Protein AF-A0A925ZF57-F1 (afdb_monomer)

Secondary structure (DSSP, 8-state):
--SHHHHTS---HHHHHHHHHHHHTTTTTTS-HHHHHHHHHHHHTT--SHHHHHHHHHHHHHTT-HHHHTSGGGT-

Solvent-accessible surface area (backbone atoms only — not comparable to full-atom values): 4730 Å² total; per-residue (Å²): 137,83,67,74,70,64,77,72,64,70,88,39,78,70,49,46,53,52,48,53,52,55,58,44,61,81,37,66,91,78,55,51,70,69,57,50,53,53,50,51,51,36,61,75,66,66,46,80,48,72,67,43,54,51,51,53,49,52,49,29,62,75,70,62,37,56,75,62,71,75,32,69,79,80,77,114

Foldseek 3Di:
DPPVVLVPPDDDLVSVLVVLVVLCVVCVVPDDPVLVVVSVVCNVVVVCDVVNLVSSCVSCVVVVVVVVVPDCSNVD

Structure (mmCIF, N/CA/C/O backbone):
data_AF-A0A925ZF57-F1
#
_entry.id   AF-A0A925ZF57-F1
#
loop_
_atom_site.group_PDB
_atom_site.id
_atom_site.type_symbol
_atom_site.label_atom_id
_atom_site.label_alt_id
_atom_site.label_comp_id
_atom_site.label_asym_id
_atom_site.label_entity_id
_atom_site.label_seq_id
_at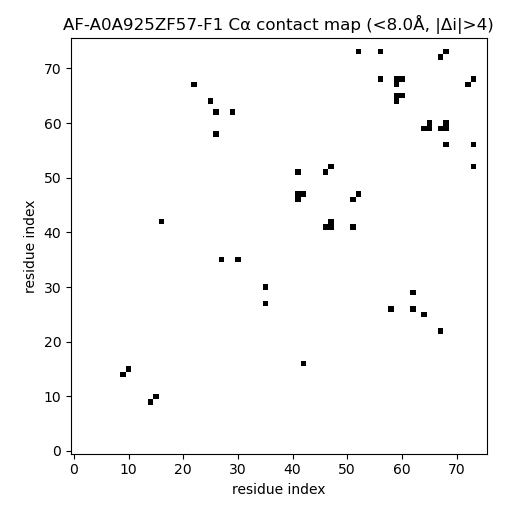om_site.pdbx_PDB_ins_code
_atom_site.Cartn_x
_atom_site.Cartn_y
_atom_site.Cartn_z
_atom_site.occupancy
_atom_site.B_iso_or_equiv
_atom_site.auth_seq_id
_atom_site.auth_comp_id
_atom_site.auth_asym_id
_atom_site.auth_atom_id
_atom_site.pdbx_PDB_model_num
ATOM 1 N N . LYS A 1 1 ? -1.205 -21.310 -16.045 1.00 38.41 1 LYS A N 1
ATOM 2 C CA . LYS A 1 1 ? -0.797 -20.566 -14.828 1.00 38.41 1 LYS A CA 1
ATOM 3 C C . LYS A 1 1 ? 0.079 -19.400 -15.283 1.00 38.41 1 LYS A C 1
ATOM 5 O O . LYS A 1 1 ? 1.166 -19.652 -15.770 1.00 38.41 1 LYS A O 1
ATOM 10 N N . PHE A 1 2 ? -0.442 -18.169 -15.268 1.00 40.59 2 PHE A N 1
ATOM 11 C CA . PHE A 1 2 ? 0.185 -16.969 -15.864 1.00 40.59 2 PHE A CA 1
ATOM 12 C C . PHE A 1 2 ? 0.676 -15.976 -14.798 1.00 40.59 2 PHE A C 1
ATOM 14 O O . PHE A 1 2 ? 0.635 -14.770 -14.998 1.00 40.59 2 PHE A O 1
ATOM 21 N N . ILE A 1 3 ? 1.087 -16.478 -13.636 1.00 45.72 3 ILE A N 1
ATOM 22 C CA . ILE A 1 3 ? 1.440 -15.627 -12.497 1.00 45.72 3 ILE A CA 1
ATOM 23 C C . ILE A 1 3 ? 2.949 -15.336 -12.494 1.00 45.72 3 ILE A C 1
ATOM 25 O O . ILE A 1 3 ? 3.366 -14.208 -12.251 1.00 45.72 3 ILE A O 1
ATOM 29 N N . ASP A 1 4 ? 3.763 -16.312 -12.899 1.00 45.16 4 ASP A N 1
ATOM 30 C CA . ASP A 1 4 ? 5.224 -16.225 -12.798 1.00 45.16 4 ASP A CA 1
ATOM 31 C C . ASP A 1 4 ? 5.869 -15.302 -13.848 1.00 45.16 4 ASP A C 1
ATOM 33 O O . ASP A 1 4 ? 6.948 -14.757 -13.629 1.00 45.16 4 ASP A O 1
ATOM 37 N N . LYS A 1 5 ? 5.200 -15.065 -14.987 1.00 41.12 5 LYS A N 1
ATOM 38 C CA . LYS A 1 5 ? 5.745 -14.233 -16.078 1.00 41.12 5 LYS A CA 1
ATOM 39 C C . LYS A 1 5 ? 5.727 -12.731 -15.784 1.00 41.12 5 LYS A C 1
ATOM 41 O O . LYS A 1 5 ? 6.517 -12.000 -16.373 1.00 41.12 5 LYS A O 1
ATOM 46 N N . THR A 1 6 ? 4.856 -12.267 -14.892 1.00 47.72 6 THR A N 1
ATOM 47 C CA . THR A 1 6 ? 4.684 -10.830 -14.620 1.00 47.72 6 THR A CA 1
ATOM 48 C C . THR A 1 6 ? 5.760 -10.294 -13.672 1.00 47.72 6 THR A C 1
ATOM 50 O O . THR A 1 6 ? 6.143 -9.135 -13.782 1.00 47.72 6 THR A O 1
ATOM 53 N N . LEU A 1 7 ? 6.304 -11.146 -12.794 1.00 49.25 7 LEU A N 1
ATOM 54 C CA . LEU A 1 7 ? 7.340 -10.782 -11.818 1.00 49.25 7 LEU A CA 1
ATOM 55 C C . LEU A 1 7 ? 8.717 -10.503 -12.445 1.00 49.25 7 LEU A C 1
ATOM 57 O O . LEU A 1 7 ? 9.502 -9.756 -11.871 1.00 49.25 7 LEU A O 1
ATOM 61 N N . MET A 1 8 ? 9.013 -11.066 -13.622 1.00 46.41 8 MET A N 1
ATOM 62 C CA . MET A 1 8 ? 10.321 -10.923 -14.280 1.00 46.41 8 MET A CA 1
ATOM 63 C C . MET A 1 8 ? 10.431 -9.718 -15.231 1.00 46.41 8 MET A C 1
ATOM 65 O O . MET A 1 8 ? 11.519 -9.433 -15.727 1.00 46.41 8 MET A O 1
ATOM 69 N N . LEU A 1 9 ? 9.343 -8.980 -15.479 1.00 44.88 9 LEU A N 1
ATOM 70 C CA . LEU A 1 9 ? 9.326 -7.812 -16.373 1.00 44.88 9 LEU A CA 1
ATOM 71 C C . LEU A 1 9 ? 9.719 -6.518 -15.632 1.00 44.88 9 LEU A C 1
ATOM 73 O O . LEU A 1 9 ? 8.944 -5.575 -15.493 1.00 44.88 9 LEU A O 1
ATOM 77 N N . THR A 1 10 ? 10.951 -6.515 -15.127 1.00 44.31 10 THR A N 1
ATOM 78 C CA . THR A 1 10 ? 11.894 -5.382 -15.190 1.00 44.31 10 THR A CA 1
ATOM 79 C C . THR A 1 10 ? 11.310 -3.953 -15.139 1.00 44.31 10 THR A C 1
ATOM 81 O O . THR A 1 10 ? 10.996 -3.321 -16.145 1.00 44.31 10 THR A O 1
ATOM 84 N N . LEU A 1 11 ? 11.218 -3.411 -13.919 1.00 50.91 11 LEU A N 1
ATOM 85 C CA . LEU A 1 11 ? 11.865 -2.159 -13.472 1.00 50.91 11 LEU A CA 1
ATOM 86 C C . LEU A 1 11 ? 12.014 -1.014 -14.509 1.00 50.91 11 LEU A C 1
ATOM 88 O O . LEU A 1 11 ? 13.119 -0.596 -14.838 1.00 50.91 11 LEU A O 1
ATOM 92 N N . SER A 1 12 ? 10.907 -0.440 -14.975 1.00 54.91 12 SER A N 1
ATOM 93 C CA . SER A 1 12 ? 10.858 0.952 -15.463 1.00 54.91 12 SER A CA 1
ATOM 94 C C . SER A 1 12 ? 9.961 1.760 -14.515 1.00 54.91 12 SER A C 1
ATOM 96 O O . SER A 1 12 ? 9.085 1.164 -13.889 1.00 54.91 12 SER A O 1
ATOM 98 N N . GLU A 1 13 ? 10.126 3.083 -14.367 1.00 55.62 13 GLU A N 1
ATOM 99 C CA . GLU A 1 13 ? 9.260 3.898 -13.473 1.00 55.62 13 GLU A CA 1
ATOM 100 C C . GLU A 1 13 ? 7.756 3.643 -13.719 1.00 55.62 13 GLU A C 1
ATOM 102 O O . GLU A 1 13 ? 6.963 3.566 -12.781 1.00 55.62 13 GLU A O 1
ATOM 107 N N . LYS A 1 14 ? 7.368 3.425 -14.985 1.00 58.75 14 LYS A N 1
ATOM 108 C CA . LYS A 1 14 ? 6.003 3.027 -15.370 1.00 58.75 14 LYS A CA 1
ATOM 109 C C . LYS A 1 14 ? 5.617 1.630 -14.870 1.00 58.75 14 LYS A C 1
ATOM 111 O O . LYS A 1 14 ? 4.484 1.435 -14.437 1.00 58.75 14 LYS A O 1
ATOM 116 N N . ASN A 1 15 ? 6.541 0.671 -14.894 1.00 67.81 15 ASN A N 1
ATOM 117 C CA . ASN A 1 15 ? 6.309 -0.677 -14.367 1.00 67.81 15 ASN A CA 1
ATOM 118 C C . ASN A 1 15 ? 6.197 -0.676 -12.835 1.00 67.81 15 ASN A C 1
ATOM 120 O O . ASN A 1 15 ? 5.409 -1.447 -12.288 1.00 67.81 15 ASN A O 1
ATOM 124 N N . PHE A 1 16 ? 6.906 0.221 -12.143 1.00 73.56 16 PHE A N 1
ATOM 125 C CA . PHE A 1 16 ? 6.786 0.380 -10.692 1.00 73.56 16 PHE A CA 1
ATOM 126 C C . PHE A 1 16 ? 5.432 0.930 -10.275 1.00 73.56 16 PHE A C 1
ATOM 128 O O . PHE A 1 16 ? 4.800 0.351 -9.397 1.00 73.56 16 PHE A O 1
ATOM 135 N N . LEU A 1 17 ? 4.962 1.999 -10.925 1.00 81.38 17 LEU A N 1
ATOM 136 C CA . LEU A 1 17 ? 3.649 2.575 -10.628 1.00 81.38 17 LEU A CA 1
ATOM 137 C C . LEU A 1 17 ? 2.542 1.530 -10.830 1.00 81.38 17 LEU A C 1
ATOM 139 O O . LEU A 1 17 ? 1.696 1.335 -9.961 1.00 81.38 17 LEU A O 1
ATOM 143 N N . ASN A 1 18 ? 2.601 0.803 -11.950 1.00 80.44 18 ASN A N 1
ATOM 144 C CA . ASN A 1 18 ? 1.663 -0.277 -12.245 1.00 80.44 18 ASN A CA 1
ATOM 145 C C . ASN A 1 18 ? 1.725 -1.395 -11.200 1.00 80.44 18 ASN A C 1
ATOM 147 O O . ASN A 1 18 ? 0.682 -1.859 -10.745 1.00 80.44 18 ASN A O 1
ATOM 151 N N . THR A 1 19 ? 2.925 -1.803 -10.785 1.00 80.00 19 THR A N 1
ATOM 152 C CA . THR A 1 19 ? 3.096 -2.819 -9.737 1.00 80.00 19 THR A CA 1
ATOM 153 C C . THR A 1 19 ? 2.554 -2.327 -8.397 1.00 80.00 19 THR A C 1
ATOM 155 O O . THR A 1 19 ? 1.819 -3.052 -7.735 1.00 80.00 19 THR A O 1
ATOM 158 N N . ALA A 1 20 ? 2.842 -1.083 -8.015 1.00 84.81 20 ALA A N 1
ATOM 159 C CA . ALA A 1 20 ? 2.346 -0.484 -6.782 1.00 84.81 20 ALA A CA 1
ATOM 160 C C . ALA A 1 20 ? 0.811 -0.433 -6.760 1.00 84.81 20 ALA A C 1
ATOM 162 O O . ALA A 1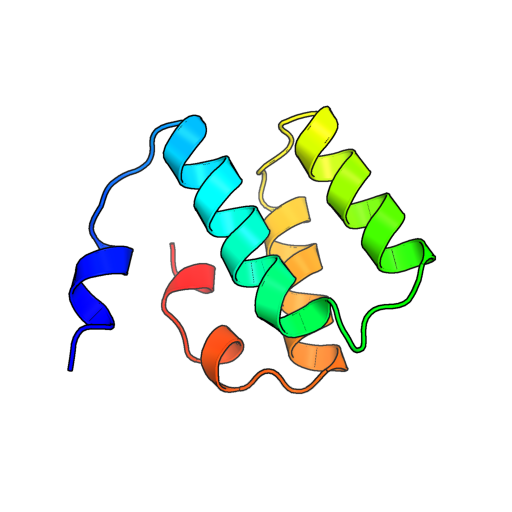 20 ? 0.204 -0.825 -5.765 1.00 84.81 20 ALA A O 1
ATOM 163 N N . TYR A 1 21 ? 0.171 -0.025 -7.861 1.00 87.38 21 TYR A N 1
ATOM 164 C CA 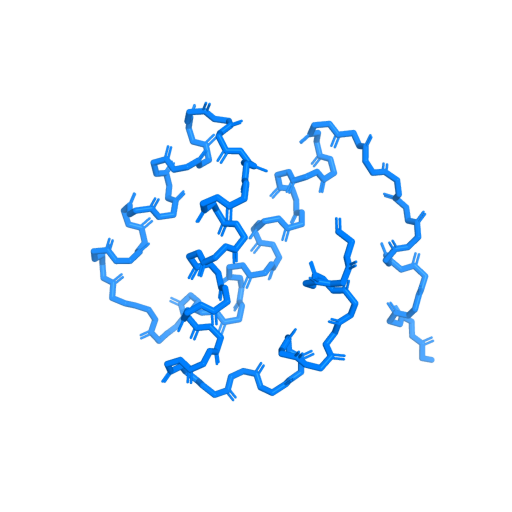. TYR A 1 21 ? -1.290 -0.043 -7.981 1.00 87.38 21 TYR A CA 1
ATOM 165 C C . TYR A 1 21 ? -1.870 -1.459 -8.011 1.00 87.38 21 TYR A C 1
ATOM 167 O O . TYR A 1 21 ? -2.932 -1.693 -7.435 1.00 87.38 21 TYR A O 1
ATOM 175 N N . HIS A 1 22 ? -1.183 -2.413 -8.641 1.00 83.81 22 HIS A N 1
ATOM 176 C CA . HIS A 1 22 ? -1.584 -3.817 -8.614 1.00 83.81 22 HIS A CA 1
ATOM 177 C C . HIS A 1 22 ? -1.566 -4.366 -7.184 1.00 83.81 22 HIS A C 1
ATOM 179 O O . HIS A 1 22 ? -2.541 -4.969 -6.741 1.00 83.81 22 HIS A O 1
ATOM 185 N N . VAL A 1 23 ? -0.495 -4.089 -6.437 1.00 84.62 23 VAL A N 1
ATOM 186 C CA . VAL A 1 23 ? -0.364 -4.476 -5.030 1.00 84.62 23 VAL A CA 1
ATOM 187 C C . VAL A 1 23 ? -1.401 -3.762 -4.159 1.00 84.62 23 VAL A C 1
ATOM 189 O O . VAL A 1 23 ? -2.024 -4.383 -3.301 1.00 84.62 23 VAL A O 1
ATOM 192 N N . TRP A 1 24 ? -1.676 -2.484 -4.425 1.00 90.00 24 TRP A N 1
ATOM 193 C CA . TRP A 1 24 ? -2.768 -1.766 -3.771 1.00 90.00 24 TRP A CA 1
ATOM 194 C C . TRP A 1 24 ? -4.140 -2.406 -4.023 1.00 90.00 24 TRP A C 1
ATOM 196 O O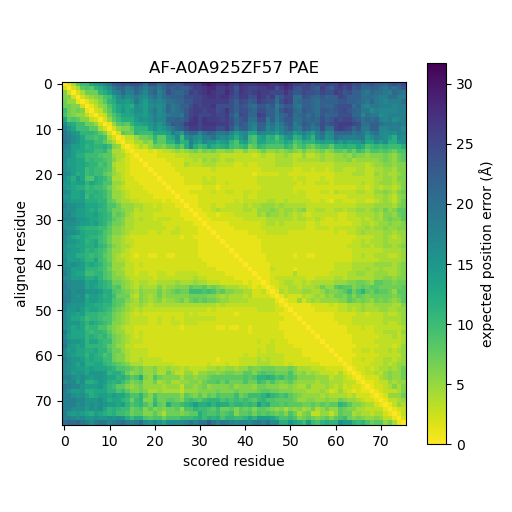 . TRP A 1 24 ? -5.019 -2.361 -3.161 1.00 90.00 24 TRP A O 1
ATOM 206 N N . GLY A 1 25 ? -4.318 -3.062 -5.171 1.00 87.38 25 GLY A N 1
ATOM 207 C CA . GLY A 1 25 ? -5.524 -3.809 -5.515 1.00 87.38 25 GLY A CA 1
ATOM 208 C C . GLY A 1 25 ? -5.923 -4.870 -4.484 1.00 87.38 25 GLY A C 1
ATOM 209 O O . GLY A 1 25 ? -7.118 -5.093 -4.315 1.00 87.38 25 GLY A O 1
ATOM 210 N N . TYR A 1 26 ? -4.970 -5.457 -3.748 1.00 86.88 26 TYR A N 1
ATOM 211 C CA . TYR A 1 26 ? -5.265 -6.407 -2.663 1.00 86.88 26 TYR A CA 1
ATOM 212 C C . TYR A 1 26 ? -5.843 -5.737 -1.409 1.00 86.88 26 TYR A C 1
ATOM 214 O O . TYR A 1 26 ? -6.479 -6.401 -0.595 1.00 86.88 26 TYR A O 1
ATOM 222 N N . PHE A 1 27 ? -5.629 -4.430 -1.245 1.00 89.69 27 PHE A N 1
ATOM 223 C CA . PHE A 1 27 ? -6.023 -3.686 -0.049 1.00 89.69 27 PHE A CA 1
ATOM 224 C C . PHE A 1 27 ? -7.191 -2.733 -0.288 1.00 89.69 27 PHE A C 1
ATOM 226 O O . PHE A 1 27 ? -7.814 -2.304 0.677 1.00 89.69 27 PHE A O 1
ATOM 233 N N . LYS A 1 28 ? -7.501 -2.383 -1.542 1.00 87.69 28 LYS A N 1
ATOM 234 C CA . LYS A 1 28 ? -8.423 -1.286 -1.891 1.00 87.69 28 LYS A CA 1
ATOM 235 C C . LYS A 1 28 ? -9.803 -1.358 -1.214 1.00 87.69 28 LYS A C 1
ATOM 237 O O . LYS A 1 28 ? -10.378 -0.309 -0.955 1.00 87.69 28 LYS A O 1
ATOM 242 N N . ASP A 1 29 ? -10.301 -2.564 -0.934 1.00 90.06 29 ASP A N 1
ATOM 243 C CA . ASP A 1 29 ? -11.643 -2.796 -0.380 1.00 90.06 29 ASP A CA 1
ATOM 244 C C . ASP A 1 29 ? -11.647 -2.891 1.162 1.00 90.06 29 ASP A C 1
ATOM 246 O O . ASP A 1 29 ? -12.706 -2.854 1.783 1.00 90.06 29 ASP A O 1
ATOM 250 N N . VAL A 1 30 ? -10.469 -3.004 1.793 1.00 91.38 30 VAL A N 1
ATOM 251 C CA . VAL A 1 30 ? -10.307 -3.208 3.251 1.00 91.38 30 VAL A CA 1
ATOM 252 C C . VAL A 1 30 ? -9.453 -2.133 3.933 1.00 91.38 30 VAL A C 1
ATOM 254 O O . VAL A 1 30 ? -9.513 -1.962 5.155 1.00 91.38 30 VAL A O 1
ATOM 257 N N . ALA A 1 31 ? -8.645 -1.405 3.162 1.00 93.12 31 ALA A N 1
ATOM 258 C CA . ALA A 1 31 ? -7.786 -0.336 3.640 1.00 93.12 31 ALA A CA 1
ATOM 259 C C . ALA A 1 31 ? -8.606 0.874 4.089 1.00 93.12 31 ALA A C 1
ATOM 261 O O . ALA A 1 31 ? -9.594 1.268 3.469 1.00 93.12 31 ALA A O 1
ATOM 262 N N . THR A 1 32 ? -8.153 1.509 5.162 1.00 94.94 32 THR A N 1
ATOM 263 C CA . THR A 1 32 ? -8.743 2.760 5.637 1.00 94.94 32 THR A CA 1
ATOM 264 C C . THR A 1 32 ? -8.382 3.929 4.719 1.00 94.94 32 THR A C 1
ATOM 266 O O . THR A 1 32 ? -7.365 3.911 4.023 1.00 94.94 32 THR A O 1
ATOM 269 N N . ILE A 1 33 ? -9.169 5.006 4.792 1.00 93.56 33 ILE A N 1
ATOM 270 C CA . ILE A 1 33 ? -8.898 6.256 4.062 1.00 93.56 33 ILE A CA 1
ATOM 271 C C . ILE A 1 33 ? -7.482 6.774 4.367 1.00 93.56 33 ILE A C 1
ATOM 273 O O . ILE A 1 33 ? -6.746 7.119 3.451 1.00 93.56 33 ILE A O 1
ATOM 277 N N . LYS A 1 34 ? -7.044 6.717 5.633 1.00 94.25 34 LYS A N 1
ATOM 278 C CA . LYS A 1 34 ? -5.691 7.140 6.040 1.00 94.25 34 LYS A CA 1
ATOM 279 C C . LYS A 1 34 ? -4.580 6.314 5.387 1.00 94.25 34 LYS A C 1
ATOM 281 O O . LYS A 1 34 ? -3.514 6.834 5.066 1.00 94.25 34 LYS A O 1
ATOM 286 N N . GLU A 1 35 ? -4.795 5.011 5.219 1.00 94.88 35 GLU A N 1
ATOM 287 C CA . GLU A 1 35 ? -3.829 4.138 4.542 1.00 94.88 35 GLU A CA 1
ATOM 288 C C . GLU A 1 35 ? -3.792 4.420 3.044 1.00 94.88 35 GLU A C 1
ATOM 290 O O . GLU A 1 35 ? -2.708 4.418 2.460 1.00 94.88 35 GLU A O 1
ATOM 295 N N . ARG A 1 36 ? -4.946 4.735 2.447 1.00 94.19 36 ARG A N 1
ATOM 296 C CA . ARG A 1 36 ? -5.024 5.174 1.055 1.00 94.19 36 ARG A CA 1
ATOM 297 C C . ARG A 1 36 ? -4.279 6.487 0.829 1.00 94.19 36 ARG A C 1
ATOM 299 O O . ARG A 1 36 ? -3.434 6.548 -0.056 1.00 94.19 36 ARG A O 1
ATOM 306 N N . GLU A 1 37 ? -4.524 7.494 1.661 1.00 95.06 37 GLU A N 1
ATOM 307 C CA . GLU A 1 37 ? -3.828 8.787 1.590 1.00 95.06 37 GLU A CA 1
ATOM 308 C C . GLU A 1 37 ? -2.312 8.615 1.713 1.00 95.06 37 GLU A C 1
ATOM 310 O O . GLU A 1 37 ? -1.539 9.205 0.957 1.00 95.06 37 GLU A O 1
ATOM 315 N N . ARG A 1 38 ? -1.869 7.753 2.636 1.00 93.56 38 ARG A N 1
ATOM 316 C CA . ARG A 1 38 ? -0.448 7.450 2.807 1.00 93.56 38 ARG A CA 1
ATOM 317 C C . ARG A 1 38 ? 0.143 6.738 1.591 1.00 93.56 38 ARG A C 1
ATOM 319 O O . ARG A 1 38 ? 1.275 7.039 1.224 1.00 93.56 38 ARG A O 1
ATOM 326 N N . PHE A 1 39 ? -0.593 5.814 0.977 1.00 93.50 39 PHE A N 1
ATOM 327 C CA . PHE A 1 39 ? -0.185 5.182 -0.275 1.00 93.50 39 PHE A CA 1
ATOM 328 C C . PHE A 1 39 ? -0.037 6.224 -1.390 1.00 93.50 39 PHE A C 1
ATOM 330 O O . PHE A 1 39 ? 1.034 6.318 -1.987 1.00 93.50 39 PHE A O 1
ATOM 337 N N .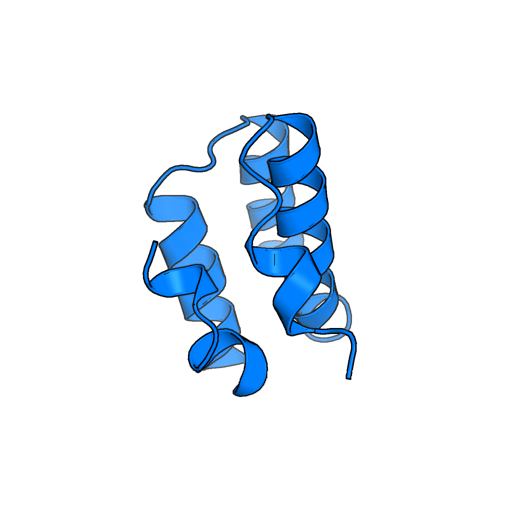 ASP A 1 40 ? -1.056 7.057 -1.609 1.00 92.62 40 ASP A N 1
ATOM 338 C CA . ASP A 1 40 ? -1.045 8.088 -2.652 1.00 92.62 40 ASP A CA 1
ATOM 339 C C . ASP A 1 40 ? 0.091 9.109 -2.431 1.00 92.62 40 ASP A C 1
ATOM 341 O O . ASP A 1 40 ? 0.727 9.542 -3.391 1.00 92.62 40 ASP A O 1
ATOM 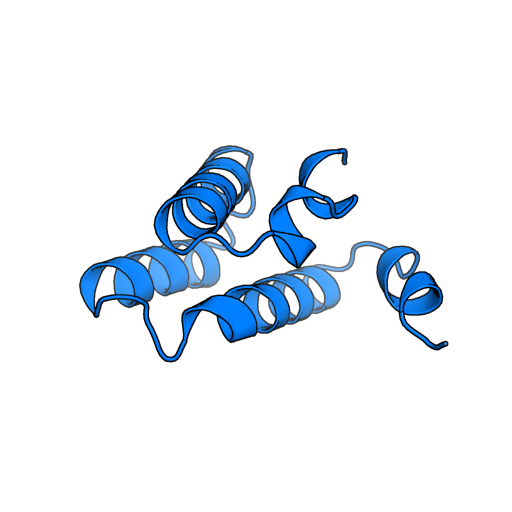345 N N . MET A 1 41 ? 0.435 9.426 -1.175 1.00 93.75 41 MET A N 1
ATOM 346 C CA . MET A 1 41 ? 1.610 10.242 -0.837 1.00 93.75 41 MET A CA 1
ATOM 347 C C . MET A 1 41 ? 2.921 9.615 -1.344 1.00 93.75 41 MET A C 1
ATOM 349 O O . MET A 1 41 ? 3.747 10.324 -1.919 1.00 93.75 41 MET A O 1
ATOM 353 N N . TYR A 1 42 ? 3.121 8.303 -1.167 1.00 90.81 42 TYR A N 1
ATOM 354 C CA . TYR A 1 42 ? 4.304 7.615 -1.702 1.00 90.81 42 TYR A CA 1
ATOM 355 C C . TYR A 1 42 ? 4.323 7.623 -3.236 1.00 90.81 42 TYR A C 1
ATOM 357 O O . TYR A 1 42 ? 5.381 7.856 -3.822 1.00 90.81 42 TYR A O 1
ATOM 365 N N . ILE A 1 43 ? 3.167 7.428 -3.883 1.00 90.38 43 ILE A N 1
ATOM 366 C CA . ILE A 1 43 ? 3.056 7.459 -5.350 1.00 90.38 43 ILE A CA 1
ATOM 367 C C . ILE A 1 43 ? 3.401 8.845 -5.903 1.00 90.38 43 ILE A C 1
ATOM 369 O O . ILE A 1 43 ? 4.223 8.957 -6.813 1.00 90.38 43 ILE A O 1
ATOM 373 N N . ASN A 1 44 ? 2.814 9.900 -5.335 1.00 89.62 44 ASN A N 1
ATOM 374 C CA . ASN A 1 44 ? 2.998 11.277 -5.798 1.00 89.62 44 ASN A CA 1
ATOM 375 C C . ASN A 1 44 ? 4.439 11.762 -5.620 1.00 89.62 44 ASN A C 1
ATOM 377 O O . ASN A 1 44 ? 4.975 12.438 -6.496 1.00 89.62 44 ASN A O 1
ATOM 381 N N . ASN A 1 45 ? 5.086 11.366 -4.521 1.00 87.69 45 ASN A N 1
ATOM 382 C CA . ASN A 1 45 ? 6.485 11.697 -4.260 1.00 87.69 45 ASN A CA 1
ATOM 383 C C . ASN A 1 45 ? 7.472 10.807 -5.033 1.00 87.69 45 ASN A C 1
ATOM 385 O O . ASN A 1 45 ? 8.679 11.003 -4.911 1.00 87.69 45 ASN A O 1
ATOM 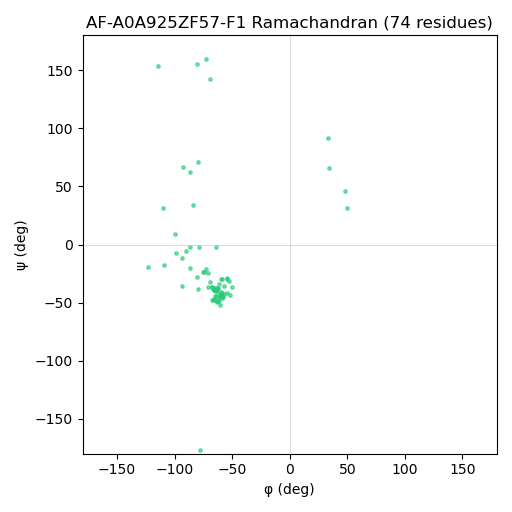389 N N . LYS A 1 46 ? 6.976 9.821 -5.798 1.00 83.00 46 LYS A N 1
ATOM 390 C CA . LYS A 1 46 ? 7.773 8.754 -6.423 1.00 83.00 46 LYS A CA 1
ATOM 391 C C . LYS A 1 46 ? 8.729 8.064 -5.437 1.00 83.00 46 LYS A C 1
ATOM 393 O O . LYS A 1 46 ? 9.810 7.613 -5.812 1.00 83.00 46 LYS A O 1
ATOM 398 N N . ASP A 1 47 ? 8.336 7.982 -4.168 1.00 82.06 47 ASP A N 1
ATOM 399 C CA . ASP A 1 47 ? 9.215 7.558 -3.081 1.00 82.06 47 ASP A CA 1
ATOM 400 C C . ASP A 1 47 ? 9.092 6.047 -2.841 1.00 82.06 47 ASP A C 1
ATOM 402 O O . ASP A 1 47 ? 8.585 5.579 -1.822 1.00 82.06 47 ASP A O 1
ATOM 406 N N . PHE A 1 48 ? 9.541 5.266 -3.825 1.00 79.88 48 PHE A N 1
ATOM 407 C CA . PHE A 1 48 ? 9.480 3.797 -3.838 1.00 79.88 48 PHE A CA 1
ATOM 408 C C . PHE A 1 48 ? 10.652 3.140 -3.093 1.00 79.88 48 PHE A C 1
ATOM 410 O O . PHE A 1 48 ? 11.151 2.084 -3.485 1.00 79.88 48 PHE A O 1
ATOM 417 N N . ASN A 1 49 ? 11.119 3.784 -2.026 1.00 82.69 49 ASN A N 1
ATOM 418 C CA . ASN A 1 49 ? 12.233 3.311 -1.215 1.00 82.69 49 ASN A CA 1
ATOM 419 C C . ASN A 1 49 ? 11.803 2.183 -0.249 1.00 82.69 49 ASN A C 1
ATOM 421 O O . ASN A 1 49 ? 10.648 1.746 -0.215 1.00 82.69 49 ASN A O 1
ATOM 425 N N . GLU A 1 50 ? 12.726 1.719 0.592 1.00 85.12 50 GLU A N 1
ATOM 426 C CA . GLU A 1 50 ? 12.457 0.674 1.591 1.00 85.12 50 GLU A CA 1
ATOM 427 C C . GLU A 1 50 ? 11.282 1.000 2.530 1.00 85.12 50 GLU A C 1
ATOM 429 O O . GLU A 1 50 ? 10.581 0.092 2.978 1.00 85.12 50 GLU A O 1
ATOM 434 N N . LYS A 1 51 ? 10.996 2.283 2.798 1.00 87.19 51 LYS A N 1
ATOM 435 C CA . LYS A 1 51 ? 9.851 2.687 3.631 1.00 87.19 51 LYS A CA 1
ATOM 436 C C . LYS A 1 51 ? 8.525 2.367 2.952 1.00 87.1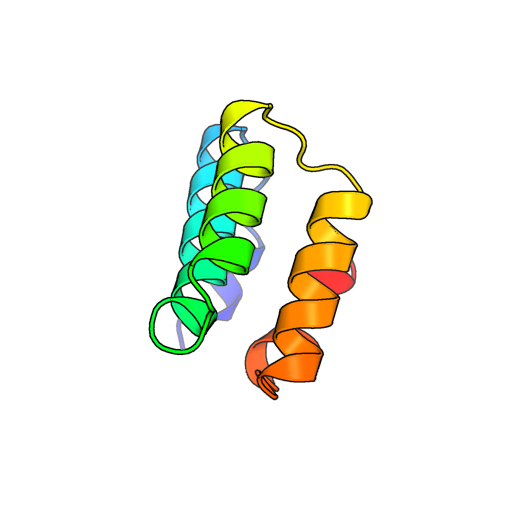9 51 LYS A C 1
ATOM 438 O O . LYS A 1 51 ? 7.589 1.968 3.647 1.00 87.19 51 LYS A O 1
ATOM 443 N N . PHE A 1 52 ? 8.440 2.515 1.630 1.00 88.31 52 PHE A N 1
ATOM 444 C CA . PHE A 1 52 ? 7.261 2.105 0.870 1.00 88.31 52 PHE A CA 1
ATOM 445 C C . PHE A 1 52 ? 7.0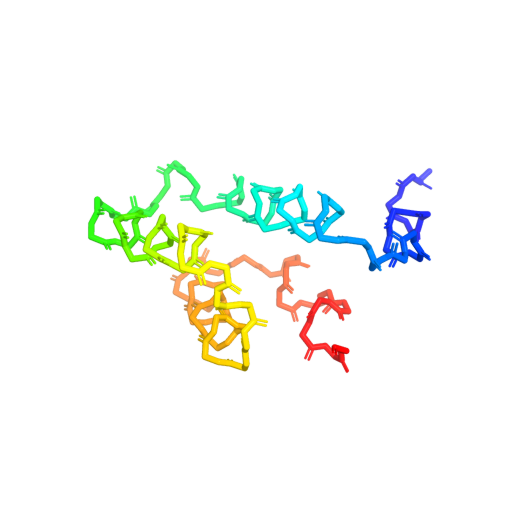82 0.584 0.927 1.00 88.31 52 PHE A C 1
ATOM 447 O O . PHE A 1 52 ? 5.996 0.112 1.268 1.00 88.31 52 PHE A O 1
ATOM 454 N N . LYS A 1 53 ? 8.155 -0.191 0.710 1.00 85.44 53 LYS A N 1
ATOM 455 C CA . LYS A 1 53 ? 8.107 -1.660 0.844 1.00 85.44 53 LYS A CA 1
ATOM 456 C C . LYS A 1 53 ? 7.657 -2.089 2.244 1.00 85.44 53 LYS A C 1
ATOM 458 O O . LYS A 1 53 ? 6.754 -2.914 2.372 1.00 85.44 53 LYS A O 1
ATOM 463 N N . LEU A 1 54 ? 8.205 -1.474 3.294 1.00 89.25 54 LEU A N 1
ATOM 464 C CA . LEU A 1 54 ? 7.825 -1.746 4.682 1.00 89.25 54 LEU A CA 1
ATOM 465 C C . LEU A 1 54 ? 6.360 -1.380 4.971 1.00 89.25 54 LEU A C 1
ATOM 467 O O . LEU A 1 54 ? 5.681 -2.083 5.719 1.00 89.25 54 LEU A O 1
ATOM 471 N N . PHE A 1 55 ? 5.864 -0.281 4.401 1.00 92.06 55 PHE A N 1
ATOM 472 C CA . PHE A 1 55 ? 4.461 0.114 4.517 1.00 92.06 55 PHE A CA 1
ATOM 473 C C . PHE A 1 55 ? 3.531 -0.945 3.910 1.00 92.06 55 PHE A C 1
ATOM 475 O O . PHE A 1 55 ? 2.601 -1.394 4.582 1.00 92.06 55 PHE A O 1
ATOM 482 N N . ILE A 1 56 ? 3.829 -1.400 2.693 1.00 90.62 56 ILE A N 1
ATOM 483 C CA . ILE A 1 56 ? 3.071 -2.457 2.016 1.00 90.62 56 ILE A CA 1
ATOM 484 C C . ILE A 1 56 ? 3.146 -3.782 2.790 1.00 90.62 56 ILE A C 1
ATOM 486 O O . ILE A 1 56 ? 2.126 -4.445 2.959 1.00 90.62 56 ILE A O 1
ATOM 490 N N . TYR A 1 57 ? 4.313 -4.139 3.333 1.00 88.31 57 TYR A N 1
ATOM 491 C CA . TYR A 1 57 ? 4.479 -5.335 4.165 1.00 88.31 57 TYR A CA 1
ATOM 492 C C . TYR A 1 57 ? 3.597 -5.294 5.419 1.00 88.31 57 TYR A C 1
ATOM 494 O O . TYR A 1 57 ? 2.909 -6.260 5.743 1.00 88.31 57 TYR A O 1
ATOM 502 N N . LYS A 1 58 ? 3.543 -4.144 6.101 1.00 91.06 58 LYS A N 1
ATOM 503 C CA . LYS A 1 58 ? 2.674 -3.959 7.272 1.00 91.06 58 LYS A CA 1
ATOM 504 C C . LYS A 1 58 ? 1.192 -4.074 6.922 1.00 91.06 58 LYS A C 1
ATOM 506 O O . LYS A 1 58 ? 0.445 -4.646 7.711 1.00 91.06 58 LYS A O 1
ATOM 511 N N . LEU A 1 59 ? 0.770 -3.566 5.762 1.00 91.75 59 LEU A N 1
ATOM 512 C CA . LEU A 1 59 ? -0.600 -3.759 5.276 1.00 91.75 59 LEU A CA 1
ATOM 513 C C . LEU A 1 59 ? -0.887 -5.233 4.983 1.00 91.75 59 LEU A C 1
ATOM 515 O O . LEU A 1 59 ? -1.920 -5.743 5.407 1.00 91.75 59 LEU A O 1
ATOM 519 N N . ALA A 1 60 ? 0.048 -5.924 4.332 1.00 89.81 60 ALA A N 1
ATOM 520 C CA . ALA A 1 60 ? -0.065 -7.346 4.035 1.00 89.81 60 ALA A CA 1
ATOM 521 C C . ALA A 1 60 ? -0.219 -8.189 5.311 1.00 89.81 60 ALA A C 1
ATOM 523 O O . ALA A 1 60 ? -1.077 -9.067 5.357 1.00 89.81 60 ALA A O 1
ATOM 524 N N . LEU A 1 61 ? 0.535 -7.869 6.370 1.00 89.75 61 LEU A N 1
ATOM 525 C CA . LEU A 1 61 ? 0.374 -8.486 7.690 1.00 89.75 61 LEU A CA 1
ATOM 526 C C . LEU A 1 61 ? -0.974 -8.133 8.333 1.00 89.75 61 LEU A C 1
ATOM 528 O O . LEU A 1 61 ? -1.678 -9.019 8.807 1.00 89.75 61 LEU A O 1
ATOM 532 N N . LYS A 1 62 ? -1.351 -6.848 8.337 1.00 92.19 62 LYS A N 1
ATOM 533 C CA . LYS A 1 62 ? -2.591 -6.359 8.964 1.00 92.19 62 LYS A CA 1
ATOM 534 C C . LYS A 1 62 ? -3.842 -6.996 8.357 1.00 92.19 62 LYS A C 1
ATOM 536 O O . LYS A 1 62 ? -4.769 -7.329 9.088 1.00 92.19 62 LYS A O 1
ATOM 541 N N . TYR A 1 63 ? -3.867 -7.145 7.036 1.00 91.19 63 TYR A N 1
ATOM 542 C CA . TYR A 1 63 ? -5.008 -7.673 6.284 1.00 91.19 63 TYR A CA 1
ATOM 543 C C . TYR A 1 63 ? -4.852 -9.149 5.900 1.00 91.19 63 TYR A C 1
ATOM 545 O O . TYR A 1 63 ? -5.662 -9.671 5.138 1.00 91.19 63 TYR A O 1
ATOM 553 N N . ASN A 1 64 ? -3.826 -9.821 6.434 1.00 86.31 64 ASN A N 1
ATOM 554 C CA . ASN A 1 64 ? -3.513 -11.226 6.185 1.00 86.31 64 ASN A CA 1
ATOM 555 C C . ASN A 1 64 ? -3.525 -11.598 4.691 1.00 86.31 64 ASN A C 1
ATOM 557 O O . ASN A 1 64 ? -4.105 -12.599 4.266 1.00 86.31 64 ASN A O 1
ATOM 561 N N . THR A 1 65 ? -2.891 -10.767 3.867 1.00 82.81 65 THR A N 1
ATOM 562 C CA . THR A 1 65 ? -2.757 -11.008 2.428 1.00 82.81 65 THR A CA 1
ATOM 563 C C . THR A 1 65 ? -1.630 -12.014 2.190 1.00 82.81 65 THR A C 1
ATOM 565 O O . THR A 1 65 ? -0.552 -11.658 1.716 1.00 82.81 65 THR A O 1
ATOM 568 N N . VAL A 1 66 ? -1.879 -13.279 2.548 1.00 74.88 66 VAL A N 1
ATOM 569 C CA . VAL A 1 66 ? -0.894 -14.380 2.538 1.00 74.88 66 VAL A CA 1
ATOM 570 C C . VAL A 1 66 ? -0.180 -14.491 1.193 1.00 74.88 66 VAL A C 1
ATOM 572 O O . VAL A 1 66 ? 1.040 -14.557 1.145 1.00 74.88 66 VAL A O 1
ATOM 575 N N . TYR A 1 67 ? -0.927 -14.384 0.094 1.00 73.31 67 TYR A N 1
ATOM 576 C CA . TYR A 1 67 ? -0.369 -14.431 -1.256 1.00 73.31 67 TYR A CA 1
ATOM 577 C C . TYR A 1 67 ? 0.710 -13.365 -1.512 1.00 73.31 67 TYR A C 1
ATOM 579 O O . TYR A 1 67 ? 1.684 -13.624 -2.211 1.00 73.31 67 TYR A O 1
ATOM 587 N N . LEU A 1 68 ? 0.558 -12.165 -0.944 1.00 77.19 68 LEU A N 1
ATOM 588 C CA . LEU A 1 68 ? 1.544 -11.098 -1.084 1.00 77.19 68 LEU A CA 1
ATOM 589 C C . LEU A 1 68 ? 2.726 -11.302 -0.126 1.00 77.19 68 LEU A C 1
ATOM 591 O O . LEU A 1 68 ? 3.864 -11.057 -0.518 1.00 77.19 68 LEU A O 1
ATOM 595 N N . LEU A 1 69 ? 2.469 -11.777 1.098 1.00 75.50 69 LEU A N 1
ATOM 596 C CA . LEU A 1 69 ? 3.504 -12.090 2.093 1.00 75.50 69 LEU A CA 1
ATOM 597 C C . LEU A 1 69 ? 4.444 -13.211 1.632 1.00 75.50 69 LEU A C 1
ATOM 599 O O . LEU A 1 69 ? 5.643 -13.132 1.875 1.00 75.50 69 LEU A O 1
ATOM 603 N N . GLU A 1 70 ? 3.909 -14.217 0.944 1.00 75.25 70 GLU A N 1
ATOM 604 C CA . GLU A 1 70 ? 4.674 -15.339 0.383 1.00 75.25 70 GLU A CA 1
ATOM 605 C C . GLU A 1 70 ? 5.244 -15.040 -1.012 1.00 75.25 70 GLU A C 1
ATOM 607 O O . GLU A 1 70 ? 5.940 -15.868 -1.600 1.00 75.25 70 GLU A O 1
ATOM 612 N N . SER A 1 71 ? 4.962 -13.859 -1.569 1.00 72.19 71 SER A N 1
ATOM 613 C CA . SER A 1 71 ? 5.469 -13.481 -2.884 1.00 72.19 71 SER A CA 1
ATOM 614 C C . SER A 1 71 ? 6.915 -12.985 -2.827 1.00 72.19 71 SER A C 1
ATOM 616 O O . SER A 1 71 ? 7.371 -12.398 -1.845 1.00 72.19 71 SER A O 1
ATOM 618 N N . TYR A 1 72 ? 7.617 -13.100 -3.956 1.00 67.56 72 TYR A N 1
ATOM 619 C CA . TYR A 1 72 ? 8.947 -12.513 -4.142 1.00 67.56 72 TYR A CA 1
ATOM 620 C C . TYR A 1 72 ? 8.972 -10.974 -4.087 1.00 67.56 72 TYR A C 1
ATOM 622 O O . TYR A 1 72 ? 10.052 -10.392 -4.154 1.00 67.56 72 TYR A O 1
ATOM 630 N N . TYR A 1 73 ? 7.820 -10.306 -3.933 1.00 71.88 73 TYR A N 1
ATOM 631 C CA . TYR A 1 73 ? 7.707 -8.845 -3.871 1.00 71.88 73 TYR A CA 1
ATOM 632 C C . TYR A 1 73 ? 8.527 -8.216 -2.733 1.00 71.88 73 TYR A C 1
ATOM 634 O O . TYR A 1 73 ? 8.982 -7.083 -2.863 1.00 71.88 73 TYR A O 1
ATOM 642 N N . PHE A 1 74 ? 8.724 -8.937 -1.623 1.00 70.69 74 PHE A N 1
ATOM 643 C CA . PHE A 1 74 ? 9.517 -8.459 -0.483 1.00 70.69 74 PHE A CA 1
ATOM 644 C C . PHE A 1 74 ? 10.958 -8.994 -0.453 1.00 70.69 74 PHE A C 1
ATOM 646 O O . PHE A 1 74 ? 11.739 -8.554 0.386 1.00 70.69 74 PHE A O 1
ATOM 653 N N . LEU A 1 75 ? 11.312 -9.933 -1.339 1.00 64.06 75 LEU A N 1
ATOM 654 C CA . LEU A 1 75 ? 12.642 -10.560 -1.393 1.00 64.06 75 LEU A CA 1
ATOM 655 C C . LEU A 1 75 ? 13.654 -9.773 -2.248 1.00 64.06 75 LEU A C 1
ATOM 657 O O . LEU A 1 75 ? 14.856 -9.962 -2.076 1.00 64.06 75 LEU A O 1
ATOM 661 N N . TYR A 1 76 ? 13.176 -8.900 -3.140 1.00 51.41 76 TYR A N 1
ATOM 662 C CA . TYR A 1 76 ? 13.965 -8.050 -4.044 1.00 51.41 76 TYR A CA 1
ATOM 663 C C . TYR A 1 76 ? 13.546 -6.590 -3.900 1.00 51.41 76 TYR A C 1
ATOM 665 O O . TYR A 1 76 ? 14.375 -5.672 -4.082 1.00 51.41 76 TYR A O 1
#

pLDDT: mean 77.96, std 16.77, range [38.41, 95.06]

Radius of gyration: 12.17 Å; Cα contacts (8 Å, |Δi|>4): 27; chains: 1; bounding box: 26×32×25 Å

Mean predicted aligned error: 7.63 Å

Sequence (76 aa):
KFIDKTLMLTLSEKNFLNTAYHVWGYFKDVATIKERERFDMYINNKDFNEKFKLFIYKLALKYNTVYLLESYYFLY